Protein AF-A0A924E4I0-F1 (afdb_monomer_lite)

Secondary structure (DSSP, 8-state):
----------------------------------S---------HHHHHHHHHHHHHTTT-HHHHHHHHHHHHHHHHHHHH-PPP----

pLDDT: mean 72.43, std 19.69, range [42.09, 96.69]

Structure (mmCIF, N/CA/C/O backbone):
data_AF-A0A924E4I0-F1
#
_entry.id   AF-A0A924E4I0-F1
#
loop_
_atom_site.group_PDB
_atom_site.id
_atom_site.type_symbol
_atom_site.label_atom_id
_atom_site.label_alt_id
_atom_site.label_comp_id
_atom_site.label_asym_id
_atom_site.label_entity_id
_atom_site.label_seq_id
_atom_site.pdbx_PDB_ins_code
_atom_site.Cartn_x
_atom_site.Cartn_y
_atom_site.Cartn_z
_atom_site.occupancy
_atom_site.B_iso_or_equiv
_atom_site.auth_seq_id
_atom_site.auth_comp_id
_atom_site.auth_asym_id
_atom_site.auth_atom_id
_atom_site.pdbx_PDB_model_num
ATOM 1 N N . MET A 1 1 ? 18.797 -57.978 60.495 1.00 42.09 1 MET A N 1
ATOM 2 C CA . MET A 1 1 ? 20.077 -57.438 59.994 1.00 42.09 1 MET A CA 1
ATOM 3 C C . MET A 1 1 ? 20.117 -55.930 60.245 1.00 42.09 1 MET A C 1
ATOM 5 O O . MET A 1 1 ? 19.265 -55.232 59.719 1.00 42.09 1 MET A O 1
ATOM 9 N N . ASN A 1 2 ? 21.055 -55.462 61.076 1.00 52.03 2 ASN A N 1
ATOM 10 C CA . ASN A 1 2 ? 21.567 -54.070 61.121 1.00 52.03 2 ASN A CA 1
ATOM 11 C C . ASN A 1 2 ? 22.499 -53.841 59.889 1.00 52.03 2 ASN A C 1
ATOM 13 O O . ASN A 1 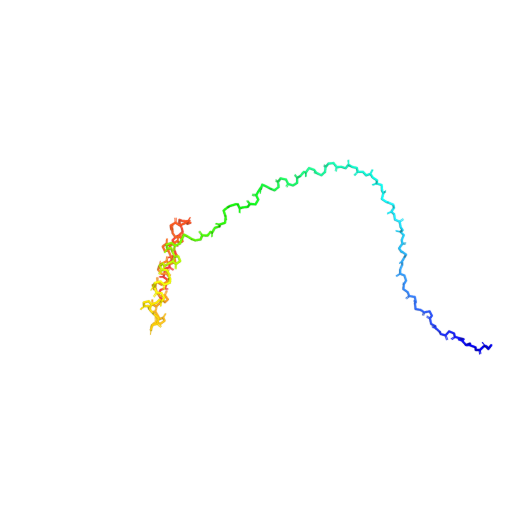2 ? 22.846 -54.875 59.309 1.00 52.03 2 ASN A O 1
ATOM 17 N N . PRO A 1 3 ? 23.000 -52.631 59.499 1.00 64.31 3 PRO A N 1
ATOM 18 C CA . PRO A 1 3 ? 23.230 -51.410 60.304 1.00 64.31 3 PRO A CA 1
ATOM 19 C C . PRO A 1 3 ? 23.077 -50.035 59.560 1.00 64.31 3 PRO A C 1
ATOM 21 O O . PRO A 1 3 ? 22.751 -49.973 58.383 1.00 64.31 3 PRO A O 1
ATOM 24 N N . GLN A 1 4 ? 23.445 -48.949 60.265 1.00 48.66 4 GLN A N 1
ATOM 25 C CA . GLN A 1 4 ? 24.351 -47.867 59.800 1.00 48.66 4 GLN A CA 1
ATOM 26 C C . GLN A 1 4 ? 23.793 -46.435 59.597 1.00 48.66 4 GLN A C 1
ATOM 28 O O . GLN A 1 4 ? 23.169 -46.104 58.599 1.00 48.66 4 GLN A O 1
ATOM 33 N N . SER A 1 5 ? 24.131 -45.609 60.595 1.00 57.19 5 SER A N 1
ATOM 34 C CA . SER A 1 5 ? 24.691 -44.242 60.619 1.00 57.19 5 SER A CA 1
ATOM 35 C C . SER A 1 5 ? 24.398 -43.182 59.538 1.00 57.19 5 SER A C 1
ATOM 37 O O . SER A 1 5 ? 24.501 -43.405 58.339 1.00 57.19 5 SER A O 1
ATOM 39 N N . GLN A 1 6 ? 24.184 -41.970 60.070 1.00 52.22 6 GLN A N 1
ATOM 40 C CA . GLN A 1 6 ? 24.025 -40.641 59.452 1.00 52.22 6 GLN A CA 1
ATOM 41 C C . GLN A 1 6 ? 25.218 -40.209 58.556 1.00 52.22 6 GLN A C 1
ATOM 43 O O . GLN A 1 6 ? 26.277 -40.839 58.628 1.00 52.22 6 GLN A O 1
ATOM 48 N N . PRO A 1 7 ? 25.119 -39.091 57.791 1.00 60.53 7 PRO A N 1
ATOM 49 C CA . PRO A 1 7 ? 25.436 -37.791 58.407 1.00 60.53 7 PRO A CA 1
ATOM 50 C C . PRO A 1 7 ? 24.674 -36.558 57.855 1.00 60.53 7 PRO A C 1
ATOM 52 O O . PRO A 1 7 ? 23.958 -36.608 56.862 1.00 60.53 7 PRO A O 1
ATOM 55 N N . VAL A 1 8 ? 24.966 -35.444 58.531 1.00 49.97 8 VAL A N 1
ATOM 56 C CA . VAL A 1 8 ? 24.906 -34.019 58.160 1.00 49.97 8 VAL A CA 1
ATOM 57 C C . VAL A 1 8 ? 23.597 -33.237 58.306 1.00 49.97 8 VAL A C 1
ATOM 59 O O . VAL A 1 8 ? 22.743 -33.147 57.431 1.00 49.97 8 VAL A O 1
ATOM 62 N N . SER A 1 9 ? 23.560 -32.512 59.424 1.00 53.03 9 SER A N 1
ATOM 63 C CA . SER A 1 9 ? 22.935 -31.205 59.573 1.00 53.03 9 SER A CA 1
ATOM 64 C C . SER A 1 9 ? 23.346 -30.267 58.432 1.00 53.03 9 SER A C 1
ATOM 66 O O . SER A 1 9 ? 24.484 -29.805 58.374 1.00 53.03 9 SER A O 1
ATOM 68 N N . GLY A 1 10 ? 22.401 -29.953 57.552 1.00 50.03 10 GLY A N 1
ATOM 69 C CA . GLY A 1 10 ? 22.436 -28.782 56.684 1.00 50.03 10 GLY A CA 1
ATOM 70 C C . GLY A 1 10 ? 21.335 -27.836 57.135 1.00 50.03 10 GLY A C 1
ATOM 71 O O . GLY A 1 10 ? 20.183 -27.990 56.745 1.00 50.03 10 GLY A O 1
ATOM 72 N N . ALA A 1 11 ? 21.676 -26.899 58.014 1.00 54.62 11 ALA A N 1
ATOM 73 C CA . ALA A 1 11 ? 20.779 -25.829 58.409 1.00 54.62 11 ALA A CA 1
ATOM 74 C C . ALA A 1 11 ? 20.491 -24.924 57.203 1.00 54.62 11 ALA A C 1
ATOM 76 O O . ALA A 1 11 ? 21.412 -24.353 56.625 1.00 54.62 11 ALA A O 1
ATOM 77 N N . SER A 1 12 ? 19.215 -24.760 56.863 1.00 50.78 12 SER A N 1
ATOM 78 C CA . SER A 1 12 ? 18.660 -23.543 56.263 1.00 50.78 12 SER A CA 1
ATOM 79 C C . SER A 1 12 ? 17.150 -23.527 56.517 1.00 50.78 12 SER A C 1
ATOM 81 O O . SER A 1 12 ? 16.374 -24.164 55.816 1.00 50.78 12 SER A O 1
ATOM 83 N N . SER A 1 13 ? 16.780 -22.883 57.628 1.00 51.53 13 SER A N 1
ATOM 84 C CA . SER A 1 13 ? 15.714 -21.874 57.781 1.00 51.53 13 SER A CA 1
ATOM 85 C C . SER A 1 13 ? 14.807 -21.696 56.546 1.00 51.53 13 SER A C 1
ATOM 87 O O . SER A 1 13 ? 15.321 -21.445 55.466 1.00 51.53 13 SER A O 1
ATOM 89 N N . GLN A 1 14 ? 13.474 -21.714 56.581 1.00 56.56 14 GLN A N 1
ATOM 90 C CA . GLN A 1 14 ? 12.506 -21.261 57.586 1.00 56.56 14 GLN A CA 1
ATOM 91 C C . GLN A 1 14 ? 11.092 -21.793 57.209 1.00 56.56 14 GLN A C 1
ATOM 93 O O . GLN A 1 14 ? 10.914 -22.309 56.106 1.00 56.56 14 GLN A O 1
ATOM 98 N N . PRO A 1 15 ? 10.093 -21.679 58.106 1.00 47.88 15 PRO A N 1
ATOM 99 C CA . PRO A 1 15 ? 8.877 -22.485 58.118 1.00 47.88 15 PRO A CA 1
ATOM 100 C C . PRO A 1 15 ? 7.810 -22.016 57.124 1.00 47.88 15 PRO A C 1
ATOM 102 O O . PRO A 1 15 ? 7.471 -20.837 57.041 1.00 47.88 15 PRO A O 1
ATOM 105 N N . THR A 1 16 ? 7.213 -22.977 56.425 1.00 51.16 16 THR A N 1
ATOM 106 C CA . THR A 1 16 ? 5.908 -22.823 55.784 1.00 51.16 16 THR A CA 1
ATOM 107 C C . THR A 1 16 ? 4.824 -22.872 56.855 1.00 51.16 16 THR A C 1
ATOM 109 O O . THR A 1 16 ? 4.342 -23.950 57.204 1.00 51.16 16 THR A O 1
ATOM 112 N N . ASP A 1 17 ? 4.453 -21.704 57.377 1.00 47.75 17 ASP A N 1
ATOM 113 C CA . ASP A 1 17 ? 3.250 -21.545 58.188 1.00 47.75 17 ASP A CA 1
ATOM 114 C C . ASP A 1 17 ? 2.031 -21.324 57.283 1.00 47.75 17 ASP A C 1
ATOM 116 O O . ASP A 1 17 ? 1.932 -20.388 56.486 1.00 47.75 17 ASP A O 1
ATOM 120 N N . GLN A 1 18 ? 1.118 -22.271 57.411 1.00 54.41 18 GLN A N 1
ATOM 121 C CA . GLN A 1 18 ? -0.154 -22.420 56.731 1.00 54.41 18 GLN A CA 1
ATOM 122 C C . GLN A 1 18 ? -1.116 -21.302 57.176 1.00 54.41 18 GLN A C 1
ATOM 124 O O . GLN A 1 18 ? -1.396 -21.172 58.367 1.00 54.41 18 GLN A O 1
ATOM 129 N N . LYS A 1 19 ? -1.686 -20.517 56.248 1.00 48.78 19 LYS A N 1
ATOM 130 C CA . LYS A 1 19 ? -2.827 -19.638 56.563 1.00 48.78 19 LYS A CA 1
ATOM 131 C C . LYS A 1 19 ? -4.004 -19.867 55.614 1.00 48.78 19 LYS A C 1
ATOM 133 O O . LYS A 1 19 ? -3.883 -19.819 54.396 1.00 48.78 19 LYS A O 1
ATOM 138 N N . SER A 1 20 ? -5.123 -20.152 56.268 1.00 42.38 20 SER A N 1
ATOM 139 C CA . SER A 1 20 ? -6.436 -20.588 55.813 1.00 42.38 20 SER A CA 1
ATOM 140 C C . SER A 1 20 ? -7.090 -19.729 54.729 1.00 42.38 20 SER A C 1
ATOM 142 O O . SER A 1 20 ? -7.025 -18.502 54.761 1.00 42.38 20 SER A O 1
ATOM 144 N N . PHE A 1 21 ? -7.821 -20.396 53.833 1.00 49.00 21 PHE A N 1
ATOM 145 C CA . PHE A 1 21 ? -8.761 -19.782 52.899 1.00 49.00 21 PHE A CA 1
ATOM 146 C C . PHE A 1 21 ? -10.033 -19.365 53.651 1.00 49.00 21 PHE A C 1
ATOM 148 O O . PHE A 1 21 ? -10.916 -20.185 53.897 1.00 49.00 21 PHE A O 1
ATOM 155 N N . SER A 1 22 ? -10.118 -18.094 54.040 1.00 48.84 22 SER A N 1
ATOM 156 C CA . SER A 1 22 ? -11.398 -17.478 54.391 1.00 48.84 22 SER A CA 1
ATOM 157 C C . SER A 1 22 ? -12.123 -17.082 53.107 1.00 48.84 22 SER A C 1
ATOM 159 O O . SER A 1 22 ? -11.591 -16.326 52.295 1.00 48.84 22 SER A O 1
ATOM 161 N N . ASN A 1 23 ? -13.337 -17.604 52.941 1.00 55.34 23 ASN A N 1
ATOM 162 C CA . ASN A 1 23 ? -14.296 -17.180 51.931 1.00 55.34 23 ASN A CA 1
ATOM 163 C C . ASN A 1 23 ? -14.667 -15.710 52.162 1.00 55.34 23 ASN A C 1
ATOM 165 O O . ASN A 1 23 ? -15.496 -15.418 53.019 1.00 55.34 23 ASN A O 1
ATOM 169 N N . ASP A 1 24 ? -14.092 -14.806 51.375 1.00 47.41 24 ASP A N 1
ATOM 170 C CA . ASP A 1 24 ? -14.556 -13.426 51.268 1.00 47.41 24 ASP A CA 1
ATOM 171 C C . ASP A 1 24 ? -14.939 -13.176 49.806 1.00 47.41 24 ASP A C 1
ATOM 173 O O . ASP A 1 24 ? -14.098 -12.957 48.930 1.00 47.41 24 ASP A O 1
ATOM 177 N N . VAL A 1 25 ? -16.236 -13.321 49.525 1.00 54.16 25 VAL A N 1
ATOM 178 C CA . VAL A 1 25 ? -16.837 -12.970 48.237 1.00 54.16 25 VAL A CA 1
ATOM 179 C C . VAL A 1 25 ? -16.814 -11.450 48.135 1.00 54.16 25 VAL A C 1
ATOM 181 O O . VAL A 1 25 ? -17.728 -10.761 48.580 1.00 54.16 25 VAL A O 1
ATOM 184 N N . ARG A 1 26 ? -15.750 -10.920 47.538 1.00 51.75 26 ARG A N 1
ATOM 185 C CA . ARG A 1 26 ? -15.718 -9.547 47.035 1.00 51.75 26 ARG A CA 1
ATOM 186 C C . ARG A 1 26 ? -16.148 -9.616 45.569 1.00 51.75 26 ARG A C 1
ATOM 188 O O . ARG A 1 26 ? -15.546 -10.395 44.827 1.00 51.75 26 ARG A O 1
ATOM 195 N N . PRO A 1 27 ? -17.161 -8.855 45.118 1.00 50.56 27 PRO A N 1
ATOM 196 C CA . PRO A 1 27 ? -17.388 -8.704 43.695 1.00 50.56 27 PRO A CA 1
ATOM 197 C C . PRO A 1 27 ? -16.185 -7.925 43.177 1.00 50.56 27 PRO A C 1
ATOM 199 O O . PRO A 1 27 ? -16.062 -6.721 43.398 1.00 50.56 27 PRO A O 1
ATOM 202 N N . THR A 1 28 ? -15.238 -8.628 42.563 1.00 52.81 28 THR A N 1
ATOM 203 C CA . THR A 1 28 ? -14.229 -7.998 41.726 1.00 52.81 28 THR A CA 1
ATOM 204 C C . THR A 1 28 ? -15.026 -7.340 40.616 1.00 52.81 28 THR A C 1
ATOM 206 O O . THR A 1 28 ? -15.498 -8.031 39.712 1.00 52.81 28 THR A O 1
ATOM 209 N N . THR A 1 29 ? -15.279 -6.035 40.757 1.00 51.59 29 THR A N 1
ATOM 210 C CA . THR A 1 29 ? -15.801 -5.185 39.694 1.00 51.59 29 THR A CA 1
ATOM 211 C C . THR A 1 29 ? -15.030 -5.584 38.462 1.00 51.59 29 THR A C 1
ATOM 213 O O . THR A 1 29 ? -13.799 -5.489 38.444 1.00 51.59 29 THR A O 1
ATOM 216 N N . GLN A 1 30 ? -15.766 -6.189 37.531 1.00 54.34 30 GLN A N 1
ATOM 217 C CA . GLN A 1 30 ? -15.245 -6.683 36.279 1.00 54.34 30 GLN A CA 1
ATOM 218 C C . GLN A 1 30 ? -14.311 -5.605 35.760 1.00 54.34 30 GLN A C 1
ATOM 220 O O . GLN A 1 30 ? -14.673 -4.427 35.740 1.00 54.34 30 GLN A O 1
ATOM 225 N N . ASN A 1 31 ? -13.085 -6.007 35.436 1.00 52.59 31 ASN A N 1
ATOM 226 C CA . ASN A 1 31 ? -12.251 -5.221 34.558 1.00 52.59 31 ASN A CA 1
ATOM 227 C C . ASN A 1 31 ? -13.058 -5.044 33.266 1.00 52.59 31 ASN A C 1
ATOM 229 O O . ASN A 1 31 ? -12.904 -5.813 32.324 1.00 52.59 31 ASN A O 1
ATOM 233 N N . ASP A 1 32 ? -13.909 -4.024 33.236 1.00 56.69 32 ASP A N 1
ATOM 234 C CA . ASP A 1 32 ? -14.330 -3.300 32.052 1.00 56.69 32 ASP A CA 1
ATOM 235 C C . ASP A 1 32 ? -13.080 -2.542 31.576 1.00 56.69 32 ASP A C 1
ATOM 237 O O . ASP A 1 32 ? -13.005 -1.317 31.539 1.00 56.69 32 ASP A O 1
ATOM 241 N N . VAL A 1 33 ? -12.019 -3.301 31.269 1.00 59.16 33 VAL A N 1
ATOM 242 C CA . VAL A 1 33 ? -11.158 -2.898 30.175 1.00 59.16 33 VAL A CA 1
ATOM 243 C C . VAL A 1 33 ? -12.087 -2.980 28.976 1.00 59.16 33 VAL A C 1
ATOM 245 O O . VAL A 1 33 ? -12.571 -4.078 28.681 1.00 59.16 33 VAL A O 1
ATOM 248 N N . PRO A 1 34 ? -12.447 -1.837 28.369 1.00 57.12 34 PRO A N 1
ATOM 249 C CA . PRO A 1 34 ? -13.361 -1.840 27.250 1.00 57.12 34 PRO A CA 1
ATOM 250 C C . PRO A 1 34 ? -12.851 -2.861 26.245 1.00 57.12 34 PRO A C 1
ATOM 252 O O . PRO A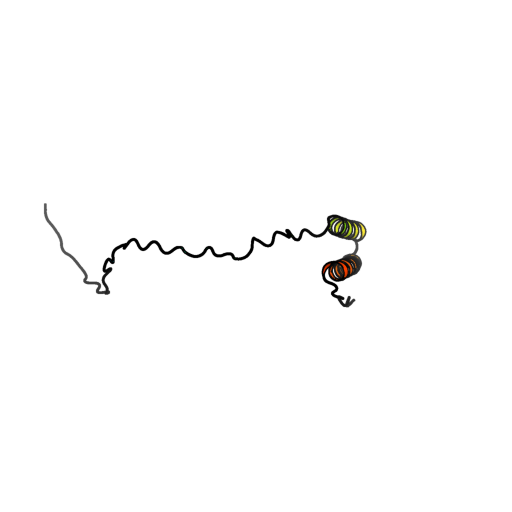 1 34 ? -11.656 -2.883 25.935 1.00 57.12 34 PRO A O 1
ATOM 255 N N . ASN A 1 35 ? -13.784 -3.739 25.875 1.00 53.59 35 ASN A N 1
ATOM 256 C CA . ASN A 1 35 ? -13.757 -4.709 24.797 1.00 53.59 35 ASN A CA 1
ATOM 257 C C . ASN A 1 35 ? -12.509 -4.559 23.923 1.00 53.59 35 ASN A C 1
ATOM 259 O O . ASN A 1 35 ? -12.320 -3.506 23.314 1.00 53.59 35 ASN A O 1
ATOM 263 N N . THR A 1 36 ? -11.672 -5.603 23.915 1.00 52.03 36 THR A N 1
ATOM 264 C CA . THR A 1 36 ? -10.789 -5.999 22.811 1.00 52.03 36 THR A CA 1
ATOM 265 C C . THR A 1 36 ? -10.871 -5.033 21.639 1.00 52.03 36 THR A C 1
ATOM 267 O O . THR A 1 36 ? -11.940 -4.923 21.050 1.00 52.03 36 THR A O 1
ATOM 270 N N . ALA A 1 37 ? -9.773 -4.356 21.296 1.00 49.53 37 ALA A N 1
ATOM 271 C CA . ALA A 1 37 ? -9.657 -3.600 20.054 1.00 49.53 37 ALA A CA 1
ATOM 272 C C . ALA A 1 37 ? -10.170 -4.459 18.879 1.00 49.53 37 ALA A C 1
ATOM 274 O O . ALA A 1 37 ? -9.461 -5.317 18.362 1.00 49.53 37 ALA A O 1
ATOM 275 N N . GLU A 1 38 ? -11.445 -4.290 18.533 1.00 49.97 38 GLU A N 1
ATOM 276 C CA . GLU A 1 38 ? -12.175 -5.128 17.579 1.00 49.97 38 GLU A CA 1
ATOM 277 C C . GLU A 1 38 ? -11.926 -4.655 16.139 1.00 49.97 38 GLU A C 1
ATOM 279 O O . GLU A 1 38 ? -12.349 -5.296 15.183 1.00 49.97 38 GLU A O 1
ATOM 284 N N . ASP A 1 39 ? -11.137 -3.589 15.970 1.00 52.12 39 ASP A N 1
ATOM 285 C CA . ASP A 1 39 ? -10.391 -3.327 14.746 1.00 52.12 39 ASP A CA 1
ATOM 286 C C . ASP A 1 39 ? -9.234 -4.332 14.656 1.00 52.12 39 ASP A C 1
ATOM 288 O O . ASP A 1 39 ? -8.083 -4.055 15.003 1.00 52.12 39 ASP A O 1
ATOM 292 N N . ASN A 1 40 ? -9.546 -5.530 14.156 1.00 56.84 40 ASN A N 1
ATOM 293 C CA . ASN A 1 40 ? -8.558 -6.342 13.455 1.00 56.84 40 ASN A CA 1
ATOM 294 C C . ASN A 1 40 ? -8.062 -5.492 12.284 1.00 56.84 40 ASN A C 1
ATOM 296 O O . ASN A 1 40 ? -8.674 -5.514 11.218 1.00 56.84 40 ASN A O 1
ATOM 300 N N . ASP A 1 41 ? -7.009 -4.707 12.511 1.00 60.88 41 ASP A N 1
ATOM 301 C CA . ASP A 1 41 ? -6.450 -3.715 11.591 1.00 60.88 41 ASP A CA 1
ATOM 302 C C . ASP A 1 41 ? -5.767 -4.419 10.396 1.00 60.88 41 ASP A C 1
ATOM 304 O O . ASP A 1 41 ? -4.553 -4.393 10.186 1.00 60.88 41 ASP A O 1
ATOM 308 N N . LEU A 1 42 ? -6.569 -5.161 9.634 1.00 69.62 42 LEU A N 1
ATOM 309 C CA . LEU A 1 42 ? -6.202 -5.803 8.393 1.00 69.62 42 LEU A CA 1
ATOM 310 C C . LEU A 1 42 ? -6.094 -4.691 7.358 1.00 69.62 42 LEU A C 1
ATOM 312 O O . LEU A 1 42 ? -7.100 -4.118 6.944 1.00 69.62 42 LEU A O 1
ATOM 316 N N . ILE A 1 43 ? -4.861 -4.419 6.930 1.00 78.69 43 ILE A N 1
ATOM 317 C CA . ILE A 1 43 ? -4.566 -3.591 5.758 1.00 78.69 43 ILE A CA 1
ATOM 318 C C . ILE A 1 43 ? -5.555 -3.944 4.631 1.00 78.69 43 ILE A C 1
ATOM 320 O O . ILE A 1 43 ? -5.827 -5.129 4.384 1.00 78.69 43 ILE A O 1
ATOM 324 N N . GLU A 1 44 ? -6.116 -2.950 3.936 1.00 85.44 44 GLU A N 1
ATOM 325 C CA . GLU A 1 44 ? -7.123 -3.254 2.925 1.00 85.44 44 GLU A CA 1
ATOM 326 C C . GLU A 1 44 ? -6.506 -4.141 1.836 1.00 85.44 44 GLU A C 1
ATOM 328 O O . GLU A 1 44 ? -5.377 -3.931 1.384 1.00 85.44 44 GLU A O 1
ATOM 333 N N . LYS A 1 45 ? -7.261 -5.147 1.372 1.00 88.12 45 LYS A N 1
ATOM 334 C CA . LYS A 1 45 ? -6.773 -6.146 0.398 1.00 88.12 45 LYS A CA 1
ATOM 335 C C . LYS A 1 45 ? -6.169 -5.517 -0.863 1.00 88.12 45 LYS A C 1
ATOM 337 O O . LYS A 1 45 ? -5.313 -6.134 -1.497 1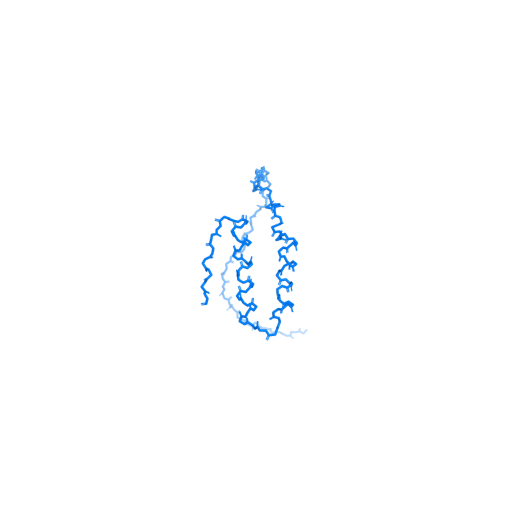.00 88.12 45 LYS A O 1
ATOM 342 N N . VAL A 1 46 ? -6.610 -4.310 -1.222 1.00 87.31 46 VAL A N 1
ATOM 343 C CA . VAL A 1 46 ? -6.069 -3.528 -2.339 1.00 87.31 46 VAL A CA 1
ATOM 344 C C . VAL A 1 46 ? -4.601 -3.157 -2.123 1.00 87.31 46 VAL A C 1
ATOM 346 O O . VAL A 1 46 ? -3.819 -3.328 -3.052 1.00 87.31 46 VAL A O 1
ATOM 349 N N . TRP A 1 47 ? -4.201 -2.784 -0.904 1.00 90.75 47 TRP A N 1
ATOM 350 C CA . TRP A 1 47 ? -2.813 -2.458 -0.575 1.00 90.75 47 TRP A CA 1
ATOM 351 C C . TRP A 1 47 ? -1.925 -3.700 -0.575 1.00 90.75 47 TRP A C 1
ATOM 353 O O . TRP A 1 47 ? -0.848 -3.699 -1.161 1.00 90.75 47 TRP A O 1
ATOM 363 N N . VAL A 1 48 ? -2.387 -4.829 -0.032 1.00 91.38 48 VAL A N 1
ATOM 364 C CA . VAL A 1 48 ? -1.605 -6.079 -0.138 1.00 91.38 48 VAL A CA 1
ATOM 365 C C . VAL A 1 48 ? -1.414 -6.482 -1.596 1.00 91.38 48 VAL A C 1
ATOM 367 O O . VAL A 1 48 ? -0.326 -6.888 -2.001 1.00 91.38 48 VAL A O 1
ATOM 370 N N . ARG A 1 49 ? -2.483 -6.397 -2.394 1.00 94.00 49 ARG A N 1
ATOM 371 C CA . ARG A 1 49 ? -2.435 -6.764 -3.808 1.00 94.00 49 ARG A CA 1
ATOM 372 C C . ARG A 1 49 ? -1.518 -5.827 -4.593 1.00 94.00 49 ARG A C 1
ATOM 374 O O . ARG A 1 49 ? -0.724 -6.332 -5.377 1.00 94.00 49 ARG A O 1
ATOM 381 N N . GLY A 1 50 ? -1.593 -4.518 -4.364 1.00 93.62 50 GLY A N 1
ATOM 382 C CA . GLY A 1 50 ? -0.722 -3.539 -5.013 1.00 93.62 50 GLY A CA 1
ATOM 383 C C . GLY A 1 50 ? 0.747 -3.741 -4.650 1.00 93.62 50 GLY A C 1
ATOM 384 O O . GLY A 1 50 ? 1.585 -3.807 -5.539 1.00 93.62 50 GLY A O 1
ATOM 385 N N . ALA A 1 51 ? 1.059 -3.978 -3.373 1.00 94.25 51 ALA A N 1
ATOM 386 C CA . ALA A 1 51 ? 2.425 -4.282 -2.946 1.00 94.25 51 ALA A CA 1
ATOM 387 C C . ALA A 1 51 ? 2.972 -5.559 -3.611 1.00 94.25 51 ALA A C 1
ATOM 389 O O . ALA A 1 51 ? 4.112 -5.583 -4.068 1.00 94.25 51 ALA A O 1
ATOM 390 N N . LYS A 1 52 ? 2.151 -6.614 -3.722 1.00 95.31 52 LYS A N 1
ATOM 391 C CA . LYS A 1 52 ? 2.525 -7.844 -4.443 1.00 95.31 52 LYS A CA 1
ATOM 392 C C . LYS A 1 52 ? 2.757 -7.601 -5.933 1.00 95.31 52 LYS A C 1
ATOM 394 O O . LYS A 1 52 ? 3.678 -8.174 -6.504 1.00 95.31 52 LYS A O 1
ATOM 399 N N . ASP A 1 53 ? 1.924 -6.776 -6.557 1.00 96.44 53 ASP A N 1
ATOM 400 C CA . ASP A 1 53 ? 2.055 -6.418 -7.969 1.00 96.44 53 ASP A CA 1
ATOM 401 C C . ASP A 1 53 ? 3.344 -5.628 -8.235 1.00 96.44 53 ASP A C 1
ATOM 403 O O . ASP A 1 53 ? 4.075 -5.968 -9.161 1.00 96.44 53 ASP A O 1
ATOM 407 N N . ILE A 1 54 ? 3.681 -4.667 -7.366 1.00 95.12 54 ILE A N 1
ATOM 408 C CA . ILE A 1 54 ? 4.960 -3.943 -7.405 1.00 95.12 54 ILE A CA 1
ATOM 409 C C . ILE A 1 54 ? 6.119 -4.935 -7.331 1.00 95.12 54 ILE A C 1
ATOM 411 O O . ILE A 1 54 ? 6.949 -4.959 -8.230 1.00 95.12 54 ILE A O 1
ATOM 415 N N . VAL A 1 55 ? 6.136 -5.816 -6.324 1.00 95.25 55 VAL A N 1
ATOM 416 C CA . VAL A 1 55 ? 7.208 -6.811 -6.153 1.00 95.25 55 VAL A CA 1
ATOM 417 C C . VAL A 1 55 ? 7.364 -7.698 -7.388 1.00 95.25 55 VAL A C 1
ATOM 419 O O . VAL A 1 55 ? 8.488 -7.921 -7.830 1.00 95.25 55 VAL A O 1
ATOM 422 N N . ASN A 1 56 ? 6.259 -8.167 -7.971 1.00 96.69 56 ASN A N 1
ATOM 423 C CA . ASN A 1 56 ? 6.294 -8.984 -9.183 1.00 96.69 56 ASN A CA 1
ATOM 424 C C . ASN A 1 56 ? 6.838 -8.207 -10.391 1.00 96.69 56 ASN A C 1
ATOM 426 O O . ASN A 1 56 ? 7.604 -8.764 -11.175 1.00 96.69 56 ASN A O 1
ATOM 430 N N . LYS A 1 57 ? 6.465 -6.931 -10.543 1.00 95.50 57 LYS A N 1
ATOM 431 C CA . LYS A 1 57 ? 6.913 -6.069 -11.648 1.00 95.50 57 LYS A CA 1
ATOM 432 C C . LYS A 1 57 ? 8.370 -5.641 -11.517 1.00 95.50 57 LYS A C 1
ATOM 434 O O . LYS A 1 57 ? 9.050 -5.486 -12.525 1.00 95.50 57 LYS A O 1
ATOM 439 N N . THR A 1 58 ? 8.850 -5.451 -10.294 1.00 95.75 58 THR A N 1
ATOM 440 C CA . THR A 1 58 ? 10.191 -4.932 -10.005 1.00 95.75 58 THR A CA 1
ATOM 441 C C . THR A 1 58 ? 11.139 -6.016 -9.488 1.00 95.75 58 THR A C 1
ATOM 443 O O 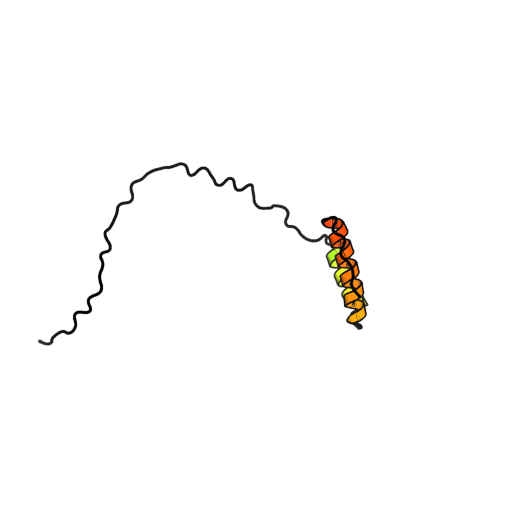. THR A 1 58 ? 12.188 -5.699 -8.939 1.00 95.75 58 THR A O 1
ATOM 446 N N . CYS A 1 59 ? 10.797 -7.302 -9.628 1.00 92.38 59 CYS A N 1
ATOM 447 C CA . CYS A 1 59 ? 11.577 -8.421 -9.082 1.00 92.38 59 CYS A CA 1
ATOM 448 C C . CYS A 1 59 ? 13.031 -8.458 -9.593 1.00 92.38 59 CYS A C 1
ATOM 450 O O . CYS A 1 59 ? 13.910 -9.012 -8.936 1.00 92.38 59 CYS A O 1
ATOM 452 N N . ASN A 1 60 ? 13.286 -7.880 -10.766 1.00 94.31 60 ASN A N 1
ATOM 453 C CA . ASN A 1 60 ? 14.598 -7.855 -11.406 1.00 94.31 60 ASN A CA 1
ATOM 454 C C . ASN A 1 60 ? 15.493 -6.692 -10.951 1.00 94.31 60 ASN A C 1
ATOM 456 O O . ASN A 1 60 ? 16.680 -6.707 -11.268 1.00 94.31 60 ASN A O 1
ATOM 460 N N . ASP A 1 61 ? 14.947 -5.707 -10.229 1.00 95.19 61 ASP A N 1
ATOM 461 C CA . ASP A 1 61 ? 15.685 -4.528 -9.775 1.00 95.19 61 ASP A CA 1
ATOM 462 C C . ASP A 1 61 ? 15.312 -4.167 -8.319 1.00 95.19 61 ASP A C 1
ATOM 464 O O . ASP A 1 61 ? 14.233 -3.617 -8.061 1.00 95.19 61 ASP A O 1
ATOM 468 N N . PRO A 1 62 ? 16.198 -4.451 -7.344 1.00 93.69 62 PRO A N 1
ATOM 469 C CA . PRO A 1 62 ? 15.926 -4.185 -5.934 1.00 93.69 62 PRO A CA 1
ATOM 470 C C . PRO A 1 62 ? 15.857 -2.687 -5.601 1.00 93.69 62 PRO A C 1
ATOM 472 O O . PRO A 1 62 ? 15.151 -2.309 -4.662 1.00 93.69 62 PRO A O 1
ATOM 475 N N . HIS A 1 63 ? 16.546 -1.823 -6.354 1.00 93.94 63 HIS A N 1
ATOM 476 C CA . HIS A 1 63 ? 16.495 -0.378 -6.136 1.00 93.94 63 HIS A CA 1
ATOM 477 C C . HIS A 1 63 ? 15.133 0.178 -6.550 1.00 93.94 63 HIS A C 1
ATOM 479 O O . HIS A 1 63 ? 14.499 0.899 -5.776 1.00 93.94 63 HIS A O 1
ATOM 485 N N . ILE A 1 64 ? 14.645 -0.220 -7.728 1.00 93.56 64 ILE A N 1
ATOM 486 C CA . ILE A 1 64 ? 13.311 0.165 -8.204 1.00 93.56 64 ILE A CA 1
ATOM 487 C C . ILE A 1 64 ? 12.234 -0.417 -7.284 1.00 93.56 64 ILE A C 1
ATOM 489 O O . ILE A 1 64 ? 11.315 0.300 -6.896 1.00 93.56 64 ILE A O 1
ATOM 493 N N . GLN A 1 65 ? 12.370 -1.679 -6.858 1.00 94.50 65 GLN A N 1
ATOM 494 C CA . GLN A 1 65 ? 11.428 -2.291 -5.920 1.00 94.50 65 GLN A CA 1
ATOM 495 C C . GLN A 1 65 ? 11.299 -1.492 -4.624 1.00 94.50 65 GLN A C 1
ATOM 497 O O . GLN A 1 65 ? 10.184 -1.202 -4.196 1.00 94.50 65 GLN A O 1
ATOM 502 N N . SER A 1 66 ? 12.426 -1.130 -4.006 1.00 92.75 66 SER A N 1
ATOM 503 C CA . SER A 1 66 ? 12.429 -0.360 -2.762 1.00 92.75 66 SER A CA 1
ATOM 504 C C 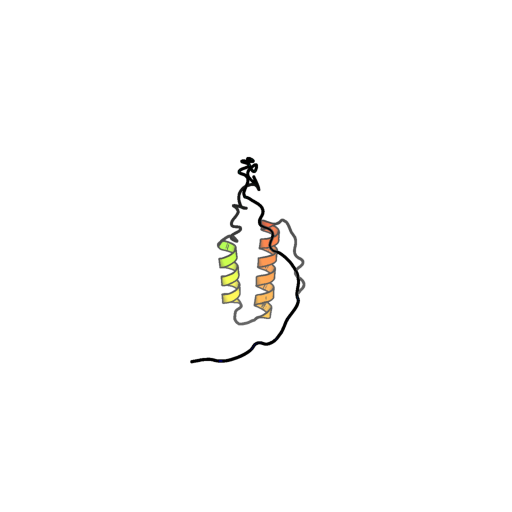. SER A 1 66 ? 11.754 1.000 -2.949 1.00 92.75 66 SER A C 1
ATOM 506 O O . SER A 1 66 ? 10.906 1.384 -2.144 1.00 92.75 66 SER A O 1
ATOM 508 N N . LYS A 1 67 ? 12.063 1.704 -4.044 1.00 93.69 67 LYS A N 1
ATOM 509 C CA . LYS A 1 67 ? 11.488 3.018 -4.357 1.00 93.69 67 LYS A CA 1
ATOM 510 C C . LYS A 1 67 ? 9.969 2.970 -4.541 1.00 93.69 67 LYS A C 1
ATOM 512 O O . LYS A 1 67 ? 9.247 3.739 -3.899 1.00 93.69 67 LYS A O 1
ATOM 517 N N . GLU A 1 68 ? 9.480 2.050 -5.365 1.00 94.25 68 GLU A N 1
ATOM 518 C CA . GLU A 1 68 ? 8.048 1.892 -5.637 1.00 94.25 68 GLU A CA 1
ATOM 519 C C . GLU A 1 68 ? 7.295 1.424 -4.383 1.00 94.25 68 GLU A C 1
ATOM 521 O O . GLU A 1 68 ? 6.257 1.982 -4.022 1.00 94.25 68 GLU A O 1
ATOM 526 N N . LEU A 1 69 ? 7.849 0.450 -3.653 1.00 93.88 69 LEU A N 1
ATOM 527 C CA . LEU A 1 69 ? 7.229 -0.085 -2.442 1.00 93.88 69 LEU A CA 1
ATOM 528 C C . LEU A 1 69 ? 7.196 0.949 -1.308 1.00 93.88 69 LEU A C 1
ATOM 530 O O . LEU A 1 69 ? 6.200 1.036 -0.586 1.00 93.88 69 LEU A O 1
ATOM 534 N N . ASN A 1 70 ? 8.249 1.757 -1.159 1.00 93.25 70 ASN A N 1
ATOM 535 C CA . ASN A 1 70 ? 8.276 2.848 -0.189 1.00 93.25 70 ASN A CA 1
ATOM 536 C C . ASN A 1 70 ? 7.250 3.923 -0.537 1.00 93.25 70 ASN A C 1
ATOM 538 O O . ASN A 1 70 ? 6.551 4.395 0.361 1.00 93.25 70 ASN A O 1
ATOM 542 N N . SER A 1 71 ? 7.124 4.279 -1.818 1.00 92.69 71 SER A N 1
ATOM 543 C CA . SER A 1 71 ? 6.127 5.251 -2.280 1.00 92.69 71 SER A CA 1
ATOM 544 C C . SER A 1 71 ? 4.716 4.765 -1.952 1.00 92.69 71 SER A C 1
ATOM 546 O O . SER A 1 71 ? 3.952 5.459 -1.282 1.00 92.69 71 SER A O 1
ATOM 548 N N . TYR A 1 72 ? 4.427 3.508 -2.282 1.00 94.31 72 TYR A N 1
ATOM 549 C CA . TYR A 1 72 ? 3.138 2.881 -2.015 1.00 94.31 72 TYR A CA 1
ATOM 550 C C . TYR A 1 72 ? 2.820 2.764 -0.514 1.00 94.31 72 TYR A C 1
ATOM 552 O O . TYR A 1 72 ? 1.691 2.982 -0.068 1.00 94.31 72 TYR A O 1
ATOM 560 N N . LYS A 1 73 ? 3.838 2.485 0.309 1.00 92.31 73 LYS A N 1
ATOM 561 C CA . LYS A 1 73 ? 3.727 2.504 1.772 1.00 92.31 73 LYS A CA 1
ATOM 562 C C . LYS A 1 73 ? 3.435 3.909 2.301 1.00 92.31 73 LYS A C 1
ATOM 564 O O . LYS A 1 73 ? 2.613 4.051 3.205 1.00 92.31 73 LYS A O 1
ATOM 569 N N . ALA A 1 74 ? 4.103 4.937 1.780 1.00 93.06 74 ALA A N 1
ATOM 570 C CA . ALA A 1 74 ? 3.873 6.319 2.191 1.00 93.06 74 ALA A CA 1
ATOM 571 C C . ALA A 1 74 ? 2.427 6.748 1.902 1.00 93.06 74 ALA A C 1
ATOM 573 O O . ALA A 1 74 ? 1.780 7.337 2.769 1.00 93.06 74 ALA A O 1
ATOM 574 N N . GLU A 1 75 ? 1.890 6.373 0.739 1.00 92.12 75 GLU A N 1
ATOM 575 C CA . GLU A 1 75 ? 0.486 6.604 0.391 1.00 92.12 75 GLU A CA 1
ATOM 576 C C . GLU A 1 75 ? -0.477 5.915 1.361 1.00 92.12 75 GLU A C 1
ATOM 578 O O . GLU A 1 75 ? -1.404 6.558 1.860 1.00 92.12 75 GLU A O 1
ATOM 583 N N . TYR A 1 76 ? -0.235 4.641 1.689 1.00 91.38 76 TYR A N 1
ATOM 584 C CA . TYR A 1 76 ? -1.043 3.916 2.670 1.00 91.38 76 TYR A CA 1
ATOM 585 C C . TYR A 1 76 ? -1.039 4.617 4.035 1.00 91.38 76 TYR A C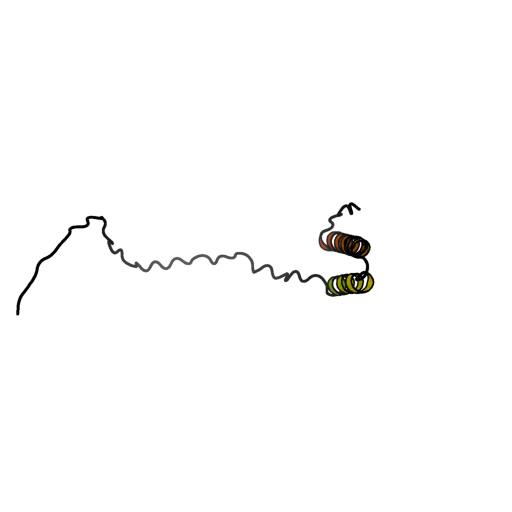 1
ATOM 587 O O . TYR A 1 76 ? -2.094 4.875 4.619 1.00 91.38 76 TYR A O 1
ATOM 595 N N . ILE A 1 77 ? 0.143 4.987 4.536 1.00 91.44 77 ILE A N 1
ATOM 596 C CA . ILE A 1 77 ? 0.278 5.624 5.850 1.00 91.44 77 ILE A CA 1
ATOM 597 C C . ILE A 1 77 ? -0.388 7.003 5.878 1.00 91.44 77 ILE A C 1
ATOM 599 O O . ILE A 1 77 ? -1.055 7.348 6.860 1.00 91.44 77 ILE A O 1
ATOM 603 N N . LYS A 1 78 ? -0.296 7.762 4.784 1.00 91.25 78 LYS A N 1
ATOM 604 C CA . LYS A 1 78 ? -1.017 9.025 4.625 1.00 91.25 78 LYS A CA 1
ATOM 605 C C . LYS A 1 78 ? -2.526 8.814 4.606 1.00 91.25 78 LYS A C 1
ATOM 607 O O . LYS A 1 78 ? -3.247 9.548 5.275 1.00 91.25 78 LYS A O 1
ATOM 612 N N . LYS A 1 79 ? -3.008 7.799 3.886 1.00 88.56 79 LYS A N 1
ATOM 613 C CA . LYS A 1 79 ? -4.438 7.501 3.749 1.00 88.56 79 LYS A CA 1
ATOM 614 C C . LYS A 1 79 ? -5.067 7.030 5.060 1.00 88.56 79 LYS A C 1
ATOM 616 O O . LYS A 1 79 ? -6.162 7.476 5.386 1.00 88.56 79 LYS A O 1
ATOM 621 N N . ARG A 1 80 ? -4.384 6.155 5.803 1.00 87.44 80 ARG A N 1
ATOM 622 C CA . ARG A 1 80 ? -4.919 5.521 7.019 1.00 87.44 80 ARG A CA 1
ATOM 623 C C . ARG A 1 80 ? -4.697 6.376 8.271 1.00 87.44 80 ARG A C 1
ATOM 625 O O . ARG A 1 80 ? -5.557 6.425 9.146 1.00 87.44 80 ARG A O 1
ATOM 632 N N . TYR A 1 81 ? -3.557 7.059 8.366 1.00 86.94 81 TYR A N 1
ATOM 633 C CA . TYR A 1 81 ? -3.151 7.764 9.588 1.00 86.94 81 TYR A CA 1
ATOM 634 C C . TYR A 1 81 ? -2.982 9.277 9.409 1.00 86.94 81 TYR A C 1
ATOM 636 O O . TYR A 1 81 ? -2.619 9.950 10.371 1.00 86.94 81 TYR A O 1
ATOM 644 N N . GLY A 1 82 ? -3.192 9.819 8.202 1.00 89.81 82 GLY A N 1
ATOM 645 C CA . GLY A 1 82 ? -2.979 11.244 7.918 1.00 89.81 82 GLY A CA 1
ATOM 646 C C . GLY A 1 82 ? -1.519 11.685 8.064 1.00 89.81 82 GLY A C 1
ATOM 647 O O . GLY A 1 82 ? -1.250 12.878 8.180 1.00 89.81 82 GLY A O 1
ATOM 648 N N . LYS A 1 83 ? -0.574 10.735 8.104 1.00 88.88 83 LYS A N 1
ATOM 649 C CA . LYS A 1 83 ? 0.852 10.991 8.333 1.00 88.88 83 LYS A CA 1
ATOM 650 C C . LYS A 1 83 ? 1.596 11.042 7.010 1.00 88.88 83 LYS A C 1
ATOM 652 O O . LYS A 1 83 ? 1.539 10.101 6.226 1.00 88.88 83 LYS A O 1
ATOM 657 N N . ASP A 1 84 ? 2.326 12.126 6.797 1.00 87.31 84 ASP A N 1
ATOM 658 C CA . ASP A 1 84 ? 3.181 12.283 5.627 1.00 87.31 84 ASP A CA 1
ATOM 659 C C . ASP A 1 84 ? 4.562 11.676 5.919 1.00 87.31 84 ASP A C 1
ATOM 661 O O . ASP A 1 84 ? 5.218 12.046 6.897 1.00 87.31 84 ASP A O 1
ATOM 665 N N . ILE A 1 85 ? 4.979 10.697 5.111 1.00 84.44 85 ILE A N 1
ATOM 666 C CA . ILE A 1 85 ? 6.308 10.089 5.213 1.00 84.44 85 ILE A CA 1
ATOM 667 C C . ILE A 1 85 ? 7.197 10.720 4.148 1.00 84.44 85 ILE A C 1
ATOM 669 O O . ILE A 1 85 ? 6.905 10.624 2.958 1.00 84.44 85 ILE A O 1
ATOM 673 N N . LYS A 1 86 ? 8.315 11.312 4.574 1.00 81.06 86 LYS A N 1
ATOM 674 C CA . LYS A 1 86 ? 9.363 11.746 3.649 1.00 81.06 86 LYS A CA 1
ATOM 675 C C . LYS A 1 86 ? 10.037 10.519 3.045 1.00 81.06 86 LYS A C 1
ATOM 677 O O . LYS A 1 86 ? 10.699 9.759 3.749 1.00 81.06 86 LYS A O 1
ATOM 682 N N . LEU A 1 87 ? 9.845 10.346 1.745 1.00 76.06 87 LEU A N 1
ATOM 683 C CA . LEU A 1 87 ? 10.595 9.409 0.922 1.00 76.06 87 LEU A CA 1
ATOM 684 C C . LEU A 1 87 ? 11.997 9.988 0.732 1.00 76.06 87 LEU A C 1
ATOM 686 O O . LEU A 1 87 ? 12.189 10.882 -0.086 1.00 76.06 87 LEU A O 1
ATOM 690 N N . SER A 1 88 ? 12.950 9.545 1.546 1.00 63.09 88 SER A N 1
ATOM 691 C CA . SER A 1 88 ? 14.365 9.801 1.281 1.00 63.09 88 SER A CA 1
ATOM 692 C C . SER A 1 88 ? 14.836 8.765 0.261 1.00 63.09 88 SER A C 1
ATOM 694 O O . SER A 1 88 ? 14.733 7.570 0.541 1.00 63.09 88 SER A O 1
ATOM 696 N N . GLU A 1 89 ? 15.251 9.231 -0.921 1.00 53.03 89 GLU A N 1
ATOM 697 C CA . GLU A 1 89 ? 15.850 8.407 -1.988 1.00 53.03 89 GLU A CA 1
ATOM 698 C C . GLU A 1 89 ? 17.174 7.757 -1.570 1.00 53.03 89 GLU A C 1
ATOM 700 O O . GLU A 1 89 ? 17.935 8.388 -0.799 1.00 53.03 89 GLU A O 1
#

Radius of gyration: 32.66 Å; chains: 1; bounding box: 43×70×73 Å

Foldseek 3Di:
DDDDDDDDDDDDDDDDDDDDDDDDDDPPPPPPPPDDPPCPVPQPVVLVVVLVVLCVVCVVPPVSNCQSNVVSVQVSCCVPPVDHDDDDD

Sequence (89 aa):
MNPQSQPVSGASSQPTDQKSFSNDVRPTTQNDVPNTAEDNDLIEKVWVRGAKDIVNKTCNDPHIQSKELNSYKAEYIKKRYGKDIKLSE